Protein AF-A0A923Z9B6-F1 (afdb_monomer_lite)

pLDDT: mean 79.96, std 15.51, range [42.91, 97.38]

Secondary structure (DSSP, 8-state):
----SSSSS--HHHHHSPPEEETTEEHHHHHHHHHHHHHHHHHHHHHHHHHHT-HHHHHHHHHHHHHHHHHHHHHHHHHHHTT--TTHHHHHHHHHHHHTSSS---------TTTT---S----------TT----S--

Structure (mmCIF, N/CA/C/O backbone):
data_AF-A0A923Z9B6-F1
#
_entry.id   AF-A0A923Z9B6-F1
#
loop_
_atom_site.group_PDB
_atom_site.id
_atom_site.type_symbol
_atom_site.label_atom_id
_atom_site.label_alt_id
_atom_site.label_comp_id
_atom_site.label_asym_id
_atom_site.label_entity_id
_atom_site.label_seq_id
_atom_site.pdbx_PDB_ins_code
_atom_site.Cartn_x
_atom_site.Cartn_y
_atom_site.Cartn_z
_atom_site.occupancy
_atom_site.B_iso_or_equiv
_atom_site.auth_seq_id
_atom_site.auth_comp_id
_atom_site.auth_asym_id
_atom_site.auth_atom_id
_atom_site.pdbx_PDB_model_num
ATOM 1 N N . MET A 1 1 ? -49.893 0.362 13.439 1.00 45.38 1 MET A N 1
ATOM 2 C CA . MET A 1 1 ? -49.495 1.775 13.602 1.00 45.38 1 MET A CA 1
ATOM 3 C C . MET A 1 1 ? -48.114 1.778 14.258 1.00 45.38 1 MET A C 1
ATOM 5 O O . MET A 1 1 ? -48.013 1.782 15.474 1.00 45.38 1 MET A O 1
ATOM 9 N N . SER A 1 2 ? -47.064 1.575 13.459 1.00 49.53 2 SER A N 1
ATOM 10 C CA . SER A 1 2 ? -45.668 1.416 13.901 1.00 49.53 2 SER A CA 1
ATOM 11 C C . SER A 1 2 ? -44.954 2.772 13.904 1.00 49.53 2 SER A C 1
ATOM 13 O O . SER A 1 2 ? -45.135 3.561 12.981 1.00 49.53 2 SER A O 1
ATOM 15 N N . ALA A 1 3 ? -44.194 3.058 14.963 1.00 52.94 3 ALA A N 1
ATOM 16 C CA . ALA A 1 3 ? -43.574 4.359 15.224 1.00 52.94 3 ALA A CA 1
ATOM 17 C C . ALA A 1 3 ? -42.575 4.795 14.118 1.00 52.94 3 ALA A C 1
ATOM 19 O O . ALA A 1 3 ? -41.671 4.021 13.799 1.00 52.94 3 ALA A O 1
ATOM 20 N N . PRO A 1 4 ? -42.678 6.023 13.567 1.00 60.34 4 PRO A N 1
ATOM 21 C CA . PRO A 1 4 ? -41.892 6.472 12.415 1.00 60.34 4 PRO A CA 1
ATOM 22 C C . PRO A 1 4 ? -40.680 7.335 12.820 1.00 60.34 4 PRO A C 1
ATOM 24 O O . PRO A 1 4 ? -40.612 8.496 12.435 1.00 60.34 4 PRO A O 1
ATOM 27 N N . LEU A 1 5 ? -39.745 6.826 13.636 1.00 56.75 5 LEU A N 1
ATOM 28 C CA . LEU A 1 5 ? -38.616 7.655 14.120 1.00 56.75 5 LEU A CA 1
ATOM 29 C C . LEU A 1 5 ? -37.214 7.034 14.007 1.00 56.75 5 LEU A C 1
ATOM 31 O O . LEU A 1 5 ? -36.236 7.747 14.206 1.00 56.75 5 LEU A O 1
ATOM 35 N N . ALA A 1 6 ? -37.081 5.747 13.673 1.00 57.06 6 ALA A N 1
ATOM 36 C CA . ALA A 1 6 ? -35.761 5.117 13.527 1.00 57.06 6 ALA A CA 1
ATOM 37 C C . ALA A 1 6 ? -35.191 5.202 12.097 1.00 57.06 6 ALA A C 1
ATOM 39 O O . ALA A 1 6 ? -33.979 5.151 11.927 1.00 57.06 6 ALA A O 1
ATOM 40 N N . ASP A 1 7 ? -36.049 5.357 11.085 1.00 61.81 7 ASP A N 1
ATOM 41 C CA . ASP A 1 7 ? -35.670 5.217 9.667 1.00 61.81 7 ASP A CA 1
ATOM 42 C C . ASP A 1 7 ? -35.289 6.551 8.992 1.00 61.81 7 ASP A C 1
ATOM 44 O O . ASP A 1 7 ? -34.798 6.589 7.869 1.00 61.81 7 ASP A O 1
ATOM 48 N N . THR A 1 8 ? -35.498 7.677 9.682 1.00 67.31 8 THR A N 1
ATOM 49 C CA . THR A 1 8 ? -35.206 9.037 9.188 1.00 67.31 8 THR A CA 1
ATOM 50 C C . THR A 1 8 ? -33.929 9.642 9.764 1.00 67.31 8 THR A C 1
ATOM 52 O O . THR A 1 8 ? -33.551 10.748 9.378 1.00 67.31 8 THR A O 1
ATOM 55 N N . ALA A 1 9 ? -33.263 8.962 10.701 1.00 71.62 9 ALA A N 1
ATOM 56 C CA . ALA A 1 9 ? -32.000 9.444 11.242 1.00 71.62 9 ALA A CA 1
ATOM 57 C C . ALA A 1 9 ? -30.886 9.206 10.204 1.00 71.62 9 ALA A C 1
ATOM 59 O O . ALA A 1 9 ? -30.637 8.052 9.843 1.00 71.62 9 ALA A O 1
ATOM 60 N N . PRO A 1 10 ? -30.201 10.255 9.705 1.00 71.31 10 PRO A N 1
ATOM 61 C CA . PRO A 1 10 ? -29.062 10.058 8.823 1.00 71.31 10 PRO A CA 1
ATOM 62 C C . PRO A 1 10 ? -28.012 9.225 9.560 1.00 71.31 10 PRO A C 1
ATOM 64 O O . PRO A 1 10 ? -27.675 9.512 10.709 1.00 71.31 10 PRO A O 1
ATOM 67 N N . LEU A 1 11 ? -27.501 8.185 8.899 1.00 76.06 11 LEU A N 1
ATOM 68 C CA . LEU A 1 11 ? -26.407 7.362 9.410 1.00 76.06 11 LEU A CA 1
ATOM 69 C C . LEU A 1 11 ? -25.141 8.225 9.481 1.00 76.06 11 LEU A C 1
ATOM 71 O O . LEU A 1 11 ? -24.345 8.260 8.545 1.00 76.06 11 LEU A O 1
ATOM 75 N N . THR A 1 12 ? -24.968 8.942 10.588 1.00 77.56 12 THR A N 1
ATOM 76 C CA . THR A 1 12 ? -23.856 9.877 10.817 1.00 77.56 12 THR A CA 1
ATOM 77 C C . THR A 1 12 ? -22.494 9.197 10.722 1.00 77.56 12 THR A C 1
ATOM 79 O O . THR A 1 12 ? -21.513 9.833 10.362 1.00 77.56 12 THR A O 1
ATOM 82 N N . ASP A 1 13 ? -22.420 7.892 10.961 1.00 74.75 13 ASP A N 1
ATOM 83 C CA . ASP A 1 13 ? -21.183 7.126 10.803 1.00 74.75 13 ASP A CA 1
ATOM 84 C C . ASP A 1 13 ? -20.748 7.020 9.327 1.00 74.75 13 ASP A C 1
ATOM 86 O O . ASP A 1 13 ? -19.573 7.151 8.992 1.00 74.75 13 ASP A O 1
ATOM 90 N N . ARG A 1 14 ? -21.715 6.914 8.403 1.00 73.06 14 ARG A N 1
ATOM 91 C CA . ARG A 1 14 ? -21.456 6.861 6.953 1.00 73.06 14 ARG A CA 1
ATOM 92 C C . ARG A 1 14 ? -20.982 8.202 6.392 1.00 73.06 14 ARG A C 1
ATOM 94 O O . ARG A 1 14 ? -20.314 8.205 5.365 1.00 73.06 14 ARG A O 1
ATOM 101 N N . ILE A 1 15 ? -21.334 9.321 7.035 1.00 78.44 15 ILE A N 1
ATOM 102 C CA . ILE A 1 15 ? -20.950 10.665 6.571 1.00 78.44 15 ILE A CA 1
ATOM 103 C C . ILE A 1 15 ? -19.502 11.016 6.932 1.00 78.44 15 ILE A C 1
ATOM 105 O O . ILE A 1 15 ? -18.873 11.799 6.230 1.00 78.44 15 ILE A O 1
ATOM 109 N N . ASN A 1 16 ? -18.980 10.428 8.014 1.00 82.25 16 ASN A N 1
ATOM 110 C CA . ASN A 1 16 ? -17.610 10.647 8.480 1.00 82.25 16 ASN A CA 1
ATOM 111 C C . ASN A 1 16 ? -16.610 9.656 7.869 1.00 82.25 16 ASN A C 1
ATOM 113 O O . ASN A 1 16 ? -15.402 9.882 7.944 1.00 82.25 16 ASN A O 1
ATOM 117 N N . ALA A 1 17 ? -17.094 8.557 7.286 1.00 80.19 17 ALA A N 1
ATOM 118 C CA . ALA A 1 17 ? -16.250 7.586 6.613 1.00 80.19 17 ALA A CA 1
ATOM 119 C C . ALA A 1 17 ? -15.610 8.201 5.357 1.00 80.19 17 ALA A C 1
ATOM 121 O O . ALA A 1 17 ? -16.281 8.829 4.536 1.00 80.19 17 ALA A O 1
ATOM 122 N N . GLU A 1 18 ? -14.301 7.996 5.188 1.00 81.12 18 GLU A N 1
ATOM 123 C CA . GLU A 1 18 ? -13.607 8.459 3.986 1.00 81.12 18 GLU A CA 1
ATOM 124 C C . GLU A 1 18 ? -14.202 7.786 2.734 1.00 81.12 18 GLU A C 1
ATOM 126 O O . GLU A 1 18 ? -14.283 6.552 2.680 1.00 81.12 18 GLU A O 1
ATOM 131 N N . PRO A 1 19 ? -14.572 8.553 1.692 1.00 82.56 19 PRO A N 1
ATOM 132 C CA . PRO A 1 19 ? -15.107 7.976 0.470 1.00 82.56 19 PRO A CA 1
ATOM 133 C C . PRO A 1 19 ? -14.031 7.176 -0.275 1.00 82.56 19 PRO A C 1
ATOM 135 O O . PRO A 1 19 ? -12.847 7.528 -0.291 1.00 82.56 19 PRO A O 1
ATOM 138 N N . ALA A 1 20 ? -14.449 6.095 -0.936 1.00 83.94 20 ALA A N 1
ATOM 139 C CA . ALA A 1 20 ? -13.568 5.317 -1.796 1.00 83.94 20 ALA A CA 1
ATOM 140 C C . ALA A 1 20 ? -13.309 6.061 -3.118 1.00 83.94 20 ALA A C 1
ATOM 142 O O . ALA A 1 20 ? -14.246 6.380 -3.845 1.00 83.94 20 ALA A O 1
ATOM 143 N N . ILE A 1 21 ? -12.036 6.293 -3.442 1.00 85.12 21 ILE A N 1
ATOM 144 C CA . ILE A 1 21 ? -11.591 7.022 -4.639 1.00 85.12 21 ILE A CA 1
ATOM 145 C C . ILE A 1 21 ? -11.128 6.047 -5.725 1.00 85.12 21 ILE A C 1
ATOM 147 O O . ILE A 1 21 ? -11.499 6.178 -6.889 1.00 85.12 21 ILE A O 1
ATOM 151 N N . LEU A 1 22 ? -10.344 5.031 -5.351 1.00 82.12 22 LEU A N 1
ATOM 152 C CA . LEU A 1 22 ? -9.769 4.069 -6.292 1.00 82.12 22 LEU A CA 1
ATOM 153 C C . LEU A 1 22 ? -10.313 2.680 -6.029 1.00 82.12 22 LEU A C 1
ATOM 155 O O . LEU A 1 22 ? -9.738 1.940 -5.230 1.00 82.12 22 LEU A O 1
ATOM 159 N N . ARG A 1 23 ? -11.396 2.312 -6.732 1.00 84.19 23 ARG A N 1
ATOM 160 C CA . ARG A 1 23 ? -11.867 0.919 -6.806 1.00 84.19 23 ARG A CA 1
ATOM 161 C C . ARG A 1 23 ? -11.866 0.294 -5.386 1.00 84.19 23 ARG A C 1
ATOM 163 O O . ARG A 1 23 ? -11.161 -0.666 -5.121 1.00 84.19 23 ARG A O 1
ATOM 170 N N . GLY A 1 24 ? -12.560 0.914 -4.426 1.00 81.94 24 GLY A N 1
ATOM 171 C CA . GLY A 1 24 ? -12.647 0.448 -3.027 1.00 81.94 24 GLY A CA 1
ATOM 172 C C . GLY A 1 24 ? -11.550 0.910 -2.049 1.00 81.94 24 GLY A C 1
ATOM 173 O O . GLY A 1 24 ? -11.689 0.664 -0.849 1.00 81.94 24 GLY A O 1
ATOM 174 N N . LEU A 1 25 ? -10.495 1.592 -2.502 1.00 87.19 25 LEU A N 1
ATOM 175 C CA . LEU A 1 25 ? -9.519 2.263 -1.631 1.00 87.19 25 LEU A CA 1
ATOM 176 C C . LEU A 1 25 ? -9.985 3.681 -1.283 1.00 87.19 25 LEU A C 1
ATOM 178 O O . LEU A 1 25 ? -10.399 4.427 -2.173 1.00 87.19 25 LEU A O 1
ATOM 182 N N . SER A 1 26 ? -9.881 4.063 -0.009 1.00 89.94 26 SER A N 1
ATOM 183 C CA . SER A 1 26 ? -10.051 5.449 0.443 1.00 89.94 26 SER A CA 1
ATOM 184 C C . SER A 1 26 ? -8.889 6.326 -0.032 1.00 89.94 26 SER A C 1
ATOM 186 O O . SER A 1 26 ? -7.898 5.820 -0.566 1.00 89.94 26 SER A O 1
ATOM 188 N N . SER A 1 27 ? -8.988 7.643 0.154 1.00 91.00 27 SER A N 1
ATOM 189 C CA . SER A 1 27 ? -7.900 8.574 -0.182 1.00 91.00 27 SER A CA 1
ATOM 190 C C . SER A 1 27 ? -6.585 8.192 0.504 1.00 91.00 27 SER A C 1
ATOM 192 O O . SER A 1 27 ? -5.559 7.981 -0.148 1.00 91.00 27 SER A O 1
ATOM 194 N N . THR A 1 28 ? -6.645 8.008 1.824 1.00 90.25 28 THR A N 1
ATOM 195 C CA . THR A 1 28 ? -5.483 7.692 2.655 1.00 90.25 28 THR A CA 1
ATOM 196 C C . THR A 1 28 ? -4.883 6.335 2.286 1.00 90.25 28 THR A C 1
ATOM 198 O O . THR A 1 28 ? -3.668 6.188 2.147 1.00 90.25 28 THR A O 1
ATOM 201 N N . GLU A 1 29 ? -5.731 5.334 2.059 1.00 90.88 29 GLU A N 1
ATOM 202 C CA . GLU A 1 29 ? -5.292 3.995 1.662 1.00 90.88 29 GLU A CA 1
ATOM 203 C C . GLU A 1 29 ? -4.684 3.969 0.254 1.00 90.88 29 GLU A C 1
ATOM 205 O O . GLU A 1 29 ? -3.723 3.242 0.010 1.00 90.88 29 GLU A O 1
ATOM 210 N N . SER A 1 30 ? -5.230 4.767 -0.667 1.00 92.75 30 SER A N 1
ATOM 211 C CA . SER A 1 30 ? -4.730 4.891 -2.038 1.00 92.75 30 SER A CA 1
ATOM 212 C C . SER A 1 30 ? -3.317 5.456 -2.048 1.00 92.75 30 SER A C 1
ATOM 214 O O . SER A 1 30 ? -2.431 4.885 -2.680 1.00 92.75 30 SER A O 1
ATOM 216 N N . LEU A 1 31 ? -3.088 6.539 -1.301 1.00 93.44 31 LEU A N 1
ATOM 217 C CA . LEU A 1 31 ? -1.764 7.144 -1.156 1.00 93.44 31 LEU A CA 1
ATOM 218 C C . LEU A 1 31 ? -0.760 6.161 -0.551 1.00 93.44 31 LEU A C 1
ATOM 220 O O . LEU A 1 31 ? 0.362 6.051 -1.042 1.00 93.44 31 LEU A O 1
ATOM 224 N N . LEU A 1 32 ? -1.175 5.398 0.462 1.00 93.31 32 LEU A N 1
ATOM 225 C CA . LEU A 1 32 ? -0.332 4.375 1.074 1.00 93.31 32 LEU A CA 1
ATOM 226 C C . LEU A 1 32 ? 0.002 3.244 0.088 1.00 93.31 32 LEU A C 1
ATOM 228 O O . LEU A 1 32 ? 1.162 2.846 -0.009 1.00 93.31 32 LEU A O 1
ATOM 232 N N . ALA A 1 33 ? -0.978 2.750 -0.673 1.00 94.31 33 ALA A N 1
ATOM 233 C CA . ALA A 1 33 ? -0.763 1.708 -1.677 1.00 94.31 33 ALA A CA 1
ATOM 234 C C . ALA A 1 33 ? 0.182 2.176 -2.795 1.00 94.31 33 ALA A C 1
ATOM 236 O O . ALA A 1 33 ? 1.094 1.443 -3.176 1.00 94.31 33 ALA A O 1
ATOM 237 N N . ILE A 1 34 ? 0.004 3.409 -3.279 1.00 94.69 34 ILE A N 1
ATOM 238 C CA . ILE A 1 34 ? 0.890 4.031 -4.270 1.00 94.69 34 ILE A CA 1
ATOM 239 C C . ILE A 1 34 ? 2.307 4.157 -3.699 1.00 94.69 34 ILE A C 1
ATOM 241 O O . ILE A 1 34 ? 3.259 3.696 -4.327 1.00 94.69 34 ILE A O 1
ATOM 245 N N . GLY A 1 35 ? 2.450 4.712 -2.493 1.00 95.94 35 GLY A N 1
ATOM 246 C CA . GLY A 1 35 ? 3.744 4.899 -1.838 1.00 95.94 35 GLY A CA 1
ATOM 247 C C . GLY A 1 35 ? 4.509 3.587 -1.645 1.00 95.94 35 GLY A C 1
ATOM 248 O O . GLY A 1 35 ? 5.673 3.494 -2.031 1.00 95.94 35 GLY A O 1
ATOM 249 N N . LEU A 1 36 ? 3.847 2.546 -1.127 1.00 96.12 36 LEU A N 1
ATOM 250 C CA . LEU A 1 36 ? 4.447 1.215 -0.978 1.00 96.12 36 LEU A CA 1
ATOM 251 C C . LEU A 1 36 ? 4.817 0.592 -2.325 1.00 96.12 36 LEU A C 1
ATOM 253 O O . LEU A 1 36 ? 5.851 -0.065 -2.443 1.00 96.12 36 LEU A O 1
ATOM 257 N N . SER A 1 37 ? 3.990 0.805 -3.347 1.00 96.56 37 SER A N 1
ATOM 258 C CA . SER A 1 37 ? 4.249 0.269 -4.676 1.00 96.56 37 SER A CA 1
ATOM 259 C C . SER A 1 37 ? 5.497 0.889 -5.304 1.00 96.56 37 SER A C 1
ATOM 261 O O . SER A 1 37 ? 6.367 0.157 -5.774 1.00 96.56 37 SER A O 1
ATOM 263 N N . PHE A 1 38 ? 5.647 2.214 -5.243 1.00 97.12 38 PHE A N 1
ATOM 264 C CA . PHE A 1 38 ? 6.868 2.880 -5.701 1.00 97.12 38 PHE A CA 1
ATOM 265 C C . PHE A 1 38 ? 8.087 2.481 -4.867 1.00 97.12 38 PHE A C 1
ATOM 267 O O . PHE A 1 38 ? 9.133 2.181 -5.437 1.00 97.12 38 PHE A O 1
ATOM 274 N N . ALA A 1 39 ? 7.953 2.395 -3.541 1.00 97.38 39 ALA A N 1
ATOM 275 C CA . ALA A 1 39 ? 9.043 1.956 -2.670 1.00 97.38 39 ALA A CA 1
ATOM 276 C C . ALA A 1 39 ? 9.570 0.557 -3.040 1.00 97.38 39 ALA A C 1
ATOM 278 O O . ALA A 1 39 ? 10.767 0.307 -2.934 1.00 97.38 39 ALA A O 1
ATOM 279 N N . PHE A 1 40 ? 8.697 -0.337 -3.514 1.00 97.25 40 PHE A N 1
ATOM 280 C CA . PHE A 1 40 ? 9.082 -1.659 -4.005 1.00 97.25 40 PHE A CA 1
ATOM 281 C C . PHE A 1 40 ? 9.651 -1.626 -5.432 1.00 97.25 40 PHE A C 1
ATOM 283 O O . PHE A 1 40 ? 10.687 -2.231 -5.704 1.00 97.25 40 PHE A O 1
ATOM 290 N N . TRP A 1 41 ? 9.005 -0.918 -6.361 1.00 97.38 41 TRP A N 1
ATOM 291 C CA . TRP A 1 41 ? 9.398 -0.937 -7.774 1.00 97.38 41 TRP A CA 1
ATOM 292 C C . TRP A 1 41 ? 10.640 -0.106 -8.091 1.00 97.38 41 TRP A C 1
ATOM 294 O O . TRP A 1 41 ? 11.315 -0.403 -9.075 1.00 97.38 41 TRP A O 1
ATOM 304 N N . ILE A 1 42 ? 10.998 0.877 -7.263 1.00 96.00 42 ILE A N 1
ATOM 305 C CA . ILE A 1 42 ? 12.240 1.640 -7.432 1.00 96.00 42 ILE A CA 1
ATOM 306 C C . ILE A 1 42 ? 13.489 0.745 -7.369 1.00 96.00 42 ILE A C 1
ATOM 308 O O . ILE A 1 42 ? 14.230 0.702 -8.353 1.00 96.00 42 ILE A O 1
ATOM 312 N N . PRO A 1 43 ? 13.736 -0.019 -6.288 1.00 96.81 43 PRO A N 1
ATOM 313 C CA . PRO A 1 43 ? 14.900 -0.898 -6.230 1.00 96.81 43 PRO A CA 1
ATOM 314 C C . PRO A 1 43 ? 14.824 -2.031 -7.263 1.00 96.81 43 PRO A C 1
ATOM 316 O O . PRO A 1 43 ? 15.845 -2.387 -7.851 1.00 96.81 43 PRO A O 1
ATOM 319 N N . VAL A 1 44 ? 13.630 -2.568 -7.538 1.00 96.75 44 VAL A N 1
ATOM 320 C CA . VAL A 1 44 ? 13.440 -3.645 -8.528 1.00 96.75 44 VAL A CA 1
ATOM 321 C C . VAL A 1 44 ? 13.781 -3.176 -9.944 1.00 96.75 44 VAL A C 1
ATOM 323 O O . VAL A 1 44 ? 14.551 -3.839 -10.637 1.00 96.75 44 VAL A O 1
ATOM 326 N N . SER A 1 45 ? 13.251 -2.027 -10.372 1.00 94.94 45 SER A N 1
ATOM 327 C CA . SER A 1 45 ? 13.498 -1.473 -11.712 1.00 94.94 45 SER A CA 1
ATOM 328 C C . SER A 1 45 ? 14.964 -1.092 -11.911 1.00 94.94 45 SER A C 1
ATOM 330 O O . SER A 1 45 ? 15.529 -1.376 -12.969 1.00 94.94 45 SER A O 1
ATOM 332 N N . LEU A 1 46 ? 15.605 -0.529 -10.882 1.00 95.00 46 LEU A N 1
ATOM 333 C CA . LEU A 1 46 ? 17.029 -0.212 -10.914 1.00 95.00 46 LEU A CA 1
ATOM 334 C C . LEU A 1 46 ? 17.884 -1.478 -11.036 1.00 95.00 46 LEU A C 1
ATOM 336 O O . LEU A 1 46 ? 18.741 -1.557 -11.914 1.00 95.00 46 LEU A O 1
ATOM 340 N N . THR A 1 47 ? 17.614 -2.491 -10.207 1.00 95.75 47 THR A N 1
ATOM 341 C CA . THR A 1 47 ? 18.344 -3.769 -10.245 1.00 95.75 47 THR A CA 1
ATOM 342 C C . THR A 1 47 ? 18.214 -4.421 -11.618 1.00 95.75 47 THR A C 1
ATOM 344 O O . THR A 1 47 ? 19.206 -4.833 -12.215 1.00 95.75 47 THR A O 1
ATOM 347 N N . PHE A 1 48 ? 1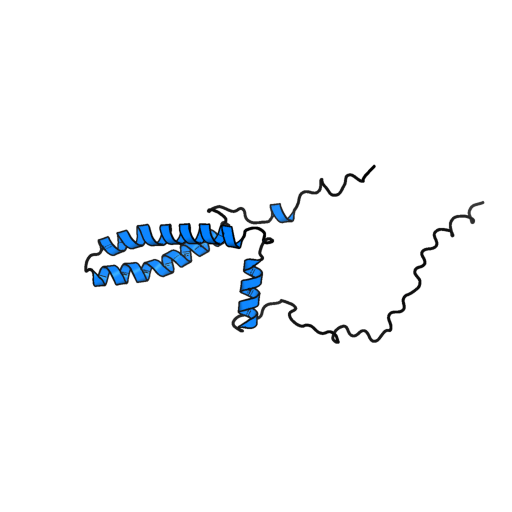6.998 -4.454 -12.165 1.00 95.19 48 PHE A N 1
ATOM 348 C CA . PHE A 1 48 ? 16.736 -5.049 -13.470 1.00 95.19 48 PHE A CA 1
ATOM 349 C C . PHE A 1 48 ? 17.430 -4.286 -14.608 1.00 95.19 48 PHE A C 1
ATOM 351 O O . PHE A 1 48 ? 17.993 -4.892 -15.516 1.00 95.19 48 PHE A O 1
ATOM 358 N N . SER A 1 49 ? 17.472 -2.954 -14.531 1.00 96.25 49 SER A N 1
ATOM 359 C CA . SER A 1 49 ? 18.187 -2.129 -15.505 1.00 96.25 49 SER A CA 1
ATOM 360 C C . SER A 1 49 ? 19.697 -2.342 -15.483 1.00 96.25 49 SER A C 1
ATOM 362 O O . SER A 1 49 ? 20.306 -2.292 -16.549 1.00 96.25 49 SER A O 1
ATOM 364 N N . VAL A 1 50 ? 20.298 -2.574 -14.312 1.00 95.56 50 VAL A N 1
ATOM 365 C CA . VAL A 1 50 ? 21.730 -2.895 -14.197 1.00 95.56 50 VAL A CA 1
ATOM 366 C C . VAL A 1 50 ? 22.024 -4.262 -14.811 1.00 95.56 50 VAL A C 1
ATOM 368 O O . VAL A 1 50 ? 22.998 -4.396 -15.544 1.00 95.56 50 VAL A O 1
ATOM 371 N N . LEU A 1 51 ? 21.157 -5.253 -14.579 1.00 95.88 51 LEU A N 1
ATOM 372 C CA . LEU A 1 51 ? 21.313 -6.600 -15.141 1.00 95.88 51 LEU A CA 1
ATOM 373 C C . LEU A 1 51 ? 21.203 -6.624 -16.671 1.00 95.88 51 LEU A C 1
ATOM 375 O O . LEU A 1 51 ? 21.937 -7.359 -17.323 1.00 95.88 51 LEU A O 1
ATOM 379 N N . VAL A 1 52 ? 20.300 -5.826 -17.247 1.00 96.12 52 VAL A N 1
ATOM 380 C CA . VAL A 1 52 ? 20.131 -5.730 -18.709 1.00 96.12 52 VAL A CA 1
ATOM 381 C C . VAL A 1 52 ? 21.150 -4.773 -19.347 1.00 96.12 52 VAL A C 1
ATOM 383 O O . VAL A 1 52 ? 21.445 -4.888 -20.533 1.00 96.12 52 VAL A O 1
ATOM 386 N N . GLY A 1 53 ? 21.692 -3.823 -18.581 1.00 94.06 53 GLY A N 1
ATOM 387 C CA . GLY A 1 53 ? 22.649 -2.822 -19.061 1.00 94.06 53 GLY A CA 1
ATOM 388 C C . GLY A 1 53 ? 22.019 -1.644 -19.814 1.00 94.06 53 GLY A C 1
ATOM 389 O O . GLY A 1 53 ? 22.729 -0.912 -20.498 1.00 94.06 53 GLY A O 1
ATOM 390 N N . HIS A 1 54 ? 20.699 -1.437 -19.711 1.00 95.00 54 HIS A N 1
ATOM 391 C CA . HIS A 1 54 ? 19.993 -0.394 -20.464 1.00 95.00 54 HIS A CA 1
ATOM 392 C C . HIS A 1 54 ? 19.009 0.406 -19.598 1.00 95.00 54 HIS A C 1
ATOM 394 O O . HIS A 1 54 ? 18.004 -0.127 -19.129 1.00 95.00 54 HIS A O 1
ATOM 400 N N . LEU A 1 55 ? 19.237 1.719 -19.459 1.00 92.62 55 LEU A N 1
ATOM 401 C CA . LEU A 1 55 ? 18.460 2.598 -18.566 1.00 92.62 55 LEU A CA 1
ATOM 402 C C . LEU A 1 55 ? 16.968 2.702 -18.915 1.00 92.62 55 LEU A C 1
ATOM 404 O O . LEU A 1 55 ? 16.135 2.811 -18.018 1.00 92.62 55 LEU A O 1
ATOM 408 N N . MET A 1 56 ? 16.593 2.626 -20.198 1.00 95.12 56 MET A N 1
ATOM 409 C CA . MET A 1 56 ? 15.167 2.667 -20.577 1.00 95.12 56 MET A CA 1
ATOM 410 C C . MET A 1 56 ? 14.354 1.499 -20.006 1.00 95.12 56 MET A C 1
ATOM 412 O O . MET A 1 56 ? 13.143 1.631 -19.837 1.00 95.12 56 MET A O 1
ATOM 416 N N . VAL A 1 57 ? 14.999 0.382 -19.656 1.00 94.75 57 VAL A N 1
ATOM 417 C CA . VAL A 1 57 ? 14.318 -0.748 -19.018 1.00 94.75 57 VAL A CA 1
ATOM 418 C C . VAL A 1 57 ? 13.817 -0.354 -17.628 1.00 94.75 57 VAL A C 1
ATOM 420 O O . VAL A 1 57 ? 12.684 -0.688 -17.288 1.00 94.75 57 VAL A O 1
ATOM 423 N N . ALA A 1 58 ? 14.592 0.422 -16.855 1.00 93.88 58 ALA A N 1
ATOM 424 C CA . ALA A 1 58 ? 14.129 0.938 -15.565 1.00 93.88 58 ALA A CA 1
ATOM 425 C C . ALA A 1 58 ? 12.857 1.774 -15.732 1.00 93.88 58 ALA A C 1
ATOM 427 O O . ALA A 1 58 ? 11.896 1.574 -14.998 1.00 93.88 58 ALA A O 1
ATOM 428 N N . VAL A 1 59 ? 12.829 2.671 -16.723 1.00 94.75 59 VAL A N 1
ATOM 429 C CA . VAL A 1 59 ? 11.673 3.544 -16.981 1.00 94.75 59 VAL A CA 1
ATOM 430 C C . VAL A 1 59 ? 10.442 2.728 -17.374 1.00 94.75 59 VAL A C 1
ATOM 432 O O . VAL A 1 59 ? 9.361 2.960 -16.836 1.00 94.75 59 VAL A O 1
ATOM 435 N N . ALA A 1 60 ? 10.598 1.738 -18.257 1.00 94.88 60 ALA A N 1
ATOM 436 C CA . ALA A 1 60 ? 9.498 0.869 -18.672 1.00 94.88 60 ALA A CA 1
ATOM 437 C C . ALA A 1 60 ? 8.912 0.077 -17.487 1.00 94.88 60 ALA A C 1
ATOM 439 O O . ALA A 1 60 ? 7.696 0.060 -17.285 1.00 94.88 60 ALA A O 1
ATOM 440 N N . VAL A 1 61 ? 9.777 -0.526 -16.664 1.00 95.50 61 VAL A N 1
ATOM 441 C CA . VAL A 1 61 ? 9.368 -1.292 -15.477 1.00 95.50 61 VAL A CA 1
ATOM 442 C C . VAL A 1 61 ? 8.740 -0.380 -14.419 1.00 95.50 61 VAL A C 1
ATOM 444 O O . VAL A 1 61 ? 7.711 -0.730 -13.846 1.00 95.50 61 VAL A O 1
ATOM 447 N N . MET A 1 62 ? 9.303 0.808 -14.192 1.00 95.50 62 MET A N 1
ATOM 448 C CA . MET A 1 62 ? 8.779 1.792 -13.241 1.00 95.50 62 MET A CA 1
ATOM 449 C C . MET A 1 62 ? 7.443 2.396 -13.686 1.00 95.50 62 MET A C 1
ATOM 451 O O . MET A 1 62 ? 6.625 2.753 -12.848 1.00 95.50 62 MET A O 1
ATOM 455 N N . GLY A 1 63 ? 7.201 2.529 -14.990 1.00 94.56 63 GLY A N 1
ATOM 456 C CA . GLY A 1 63 ? 5.919 3.008 -15.500 1.00 94.56 63 GLY A CA 1
ATOM 457 C C . GLY A 1 63 ? 4.815 1.967 -15.321 1.00 94.56 63 GLY A C 1
ATOM 458 O O . GLY A 1 63 ? 3.745 2.270 -14.800 1.00 94.56 63 GLY A O 1
ATOM 459 N N . ALA A 1 64 ? 5.075 0.721 -15.723 1.00 96.50 64 ALA A N 1
ATOM 460 C CA . ALA A 1 64 ? 4.056 -0.326 -15.735 1.00 96.50 64 ALA A CA 1
ATOM 461 C C . ALA A 1 64 ? 3.844 -0.994 -14.364 1.00 96.50 64 ALA A C 1
ATOM 463 O O . ALA A 1 64 ? 2.705 -1.262 -13.970 1.00 96.50 64 ALA A O 1
ATOM 464 N N . GLY A 1 65 ? 4.926 -1.263 -13.631 1.00 96.44 65 GLY A N 1
ATOM 465 C CA . GLY A 1 65 ? 4.918 -2.064 -12.405 1.00 96.44 65 GLY A CA 1
ATOM 466 C C . GLY A 1 65 ? 4.015 -1.500 -11.303 1.00 96.44 65 GLY A C 1
ATOM 467 O O . GLY A 1 65 ? 3.099 -2.205 -10.855 1.00 96.44 65 GLY A O 1
ATOM 468 N N . PRO A 1 66 ? 4.204 -0.235 -10.882 1.00 96.69 66 PRO A N 1
ATOM 469 C CA . PRO A 1 66 ? 3.389 0.382 -9.847 1.00 96.69 66 PRO A CA 1
ATOM 470 C C . PRO A 1 66 ? 1.908 0.452 -10.209 1.00 96.69 66 PRO A C 1
ATOM 472 O O . PRO A 1 66 ? 1.057 0.088 -9.400 1.00 96.69 66 PRO A O 1
ATOM 475 N N . ILE A 1 67 ? 1.592 0.843 -11.449 1.00 95.81 67 ILE A N 1
ATOM 476 C CA . ILE A 1 67 ? 0.209 0.941 -11.933 1.00 95.81 67 ILE A CA 1
ATOM 477 C C . ILE A 1 67 ? -0.477 -0.425 -11.858 1.00 95.81 67 ILE A C 1
ATOM 479 O O . ILE A 1 67 ? -1.567 -0.541 -11.293 1.00 95.81 67 ILE A O 1
ATOM 483 N N . MET A 1 68 ? 0.172 -1.471 -12.379 1.00 96.44 68 MET A N 1
ATOM 484 C CA . MET A 1 68 ? -0.375 -2.828 -12.357 1.00 96.44 68 MET A CA 1
ATOM 485 C C . MET A 1 68 ? -0.563 -3.328 -10.921 1.00 96.44 68 MET A C 1
ATOM 487 O O . MET A 1 68 ? -1.596 -3.910 -10.592 1.00 96.44 68 MET A O 1
ATOM 491 N N . THR A 1 69 ? 0.401 -3.051 -10.045 1.00 95.88 69 THR A N 1
ATOM 492 C CA . THR A 1 69 ? 0.359 -3.478 -8.643 1.00 95.88 69 THR A CA 1
ATOM 493 C C . THR A 1 69 ? -0.776 -2.797 -7.883 1.00 95.88 69 THR A C 1
ATOM 495 O O . THR A 1 69 ? -1.559 -3.478 -7.223 1.00 95.88 69 THR A O 1
ATOM 498 N N . VAL A 1 70 ? -0.918 -1.473 -8.006 1.00 95.25 70 VAL A N 1
ATOM 499 C CA . VAL A 1 70 ? -2.007 -0.716 -7.368 1.00 95.25 70 VAL A CA 1
ATOM 500 C C . VAL A 1 70 ? -3.363 -1.169 -7.903 1.00 95.25 70 VAL A C 1
ATOM 502 O O . VAL A 1 70 ? -4.295 -1.351 -7.122 1.00 95.25 70 VAL A O 1
ATOM 505 N N . TRP A 1 71 ? -3.481 -1.420 -9.209 1.00 94.25 71 TRP A N 1
ATOM 506 C CA . TRP A 1 71 ? -4.720 -1.913 -9.812 1.00 94.25 71 TRP A CA 1
ATOM 507 C C . TRP A 1 71 ? -5.141 -3.278 -9.250 1.00 94.25 71 TRP A C 1
ATOM 509 O O . TRP A 1 71 ? -6.292 -3.452 -8.835 1.00 94.25 71 TRP A O 1
ATOM 519 N N . LEU A 1 72 ? -4.203 -4.228 -9.170 1.00 94.25 72 LEU A N 1
ATOM 520 C CA . LEU A 1 72 ? -4.442 -5.551 -8.585 1.00 94.25 72 LEU A CA 1
ATOM 521 C C . LEU A 1 72 ? -4.778 -5.454 -7.093 1.00 94.25 72 LEU A C 1
ATOM 523 O O . LEU A 1 72 ? -5.743 -6.067 -6.633 1.00 94.25 72 LEU A O 1
ATOM 527 N N . MET A 1 73 ? -4.019 -4.649 -6.347 1.00 92.62 73 MET A N 1
ATOM 528 C CA 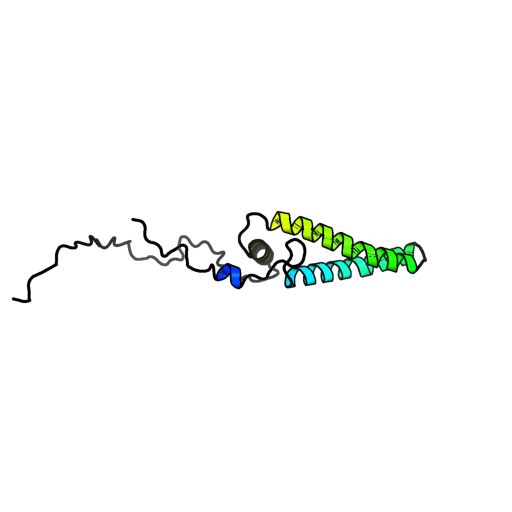. MET A 1 73 ? -4.220 -4.452 -4.914 1.00 92.62 73 MET A CA 1
ATOM 529 C C . MET A 1 73 ? -5.583 -3.832 -4.621 1.00 92.62 73 MET A C 1
ATOM 531 O O . MET A 1 73 ? -6.290 -4.303 -3.738 1.00 92.62 73 MET A O 1
ATOM 535 N N . SER A 1 74 ? -5.994 -2.842 -5.407 1.00 91.81 74 SER A N 1
ATOM 536 C CA . SER A 1 74 ? -7.307 -2.208 -5.323 1.00 91.81 74 SER A CA 1
ATOM 537 C C . SER A 1 74 ? -8.448 -3.206 -5.587 1.00 91.81 74 SER A C 1
ATOM 539 O O . SER A 1 74 ? -9.416 -3.274 -4.826 1.00 91.81 74 SER A O 1
ATOM 541 N N . GLY A 1 75 ? -8.310 -4.072 -6.599 1.00 91.31 75 GLY A N 1
ATOM 542 C CA . GLY A 1 75 ? -9.266 -5.155 -6.860 1.00 91.31 75 GLY A CA 1
ATOM 543 C C . GLY A 1 75 ? -9.347 -6.187 -5.728 1.00 91.31 75 GLY A C 1
ATOM 544 O O . GLY A 1 75 ? -10.434 -6.654 -5.382 1.00 91.31 75 GLY A O 1
ATOM 545 N N . TRP A 1 76 ? -8.213 -6.524 -5.113 1.00 90.06 76 TRP A N 1
ATOM 546 C CA . TRP A 1 76 ? -8.175 -7.397 -3.940 1.00 90.06 76 TRP A CA 1
ATOM 547 C C . TRP A 1 76 ? -8.811 -6.730 -2.714 1.00 90.06 76 TRP A C 1
ATOM 549 O O . TRP A 1 76 ? -9.622 -7.352 -2.028 1.00 90.06 76 TRP A O 1
ATOM 559 N N . PHE A 1 77 ? -8.536 -5.444 -2.484 1.00 88.94 77 PHE A N 1
ATOM 560 C CA . PHE A 1 77 ? -9.069 -4.695 -1.347 1.00 88.94 77 PHE A CA 1
ATOM 561 C C . PHE A 1 77 ? -10.592 -4.552 -1.400 1.00 88.94 77 PHE A C 1
ATOM 563 O O . PHE A 1 77 ? -11.241 -4.641 -0.361 1.00 88.94 77 PHE A O 1
ATOM 570 N N . GLN A 1 78 ? -11.188 -4.441 -2.593 1.00 88.50 78 GLN A N 1
ATOM 571 C CA . GLN A 1 78 ? -12.650 -4.514 -2.753 1.00 88.50 78 GLN A CA 1
ATOM 572 C C . GLN A 1 78 ? -13.229 -5.820 -2.235 1.00 88.50 78 GLN A C 1
ATOM 574 O O . GLN A 1 78 ? -14.263 -5.808 -1.575 1.00 88.50 78 GLN A O 1
ATOM 579 N N . LYS A 1 79 ? -12.576 -6.949 -2.533 1.00 88.06 79 LYS A N 1
ATOM 580 C CA . LYS A 1 79 ? -13.033 -8.265 -2.072 1.00 88.06 79 LYS A CA 1
ATOM 581 C C . LYS A 1 79 ? -12.895 -8.388 -0.560 1.00 88.06 79 LYS A C 1
ATOM 583 O O . LYS A 1 79 ? -13.810 -8.876 0.088 1.00 88.06 79 LYS A O 1
ATOM 588 N N . VAL A 1 80 ? -11.780 -7.913 -0.002 1.00 86.50 80 VAL A N 1
ATOM 589 C CA . VAL A 1 80 ? -11.515 -7.956 1.446 1.00 86.50 80 VAL A CA 1
ATOM 590 C C . VAL A 1 80 ? -12.491 -7.076 2.229 1.00 86.50 80 VAL A C 1
ATOM 592 O O . VAL A 1 80 ? -12.949 -7.470 3.299 1.00 86.50 80 VAL A O 1
ATOM 595 N N . LYS A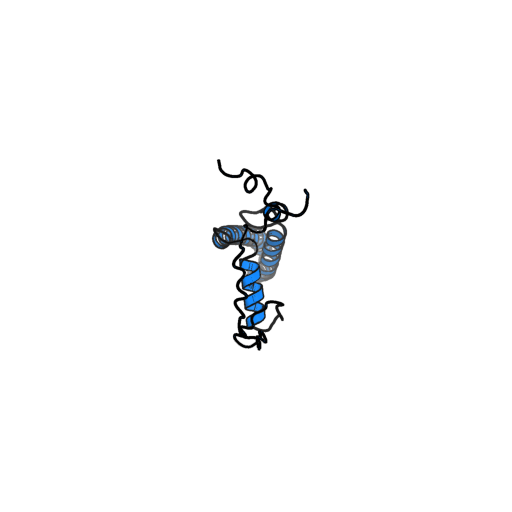 1 81 ? -12.826 -5.898 1.695 1.00 83.94 81 LYS A N 1
ATOM 596 C CA . LYS A 1 81 ? -13.777 -4.962 2.305 1.00 83.94 81 LYS A CA 1
ATOM 597 C C . LYS A 1 81 ? -15.243 -5.352 2.117 1.00 83.94 81 LYS A C 1
ATOM 599 O O . LYS A 1 81 ? -16.104 -4.763 2.764 1.00 83.94 81 LYS A O 1
ATOM 604 N N . ARG A 1 82 ? -15.551 -6.306 1.235 1.00 82.56 82 ARG A N 1
ATOM 605 C CA . ARG A 1 82 ? -16.933 -6.691 0.940 1.00 82.56 82 ARG A CA 1
ATOM 606 C C . ARG A 1 82 ? -17.580 -7.356 2.155 1.00 82.56 82 ARG A C 1
ATOM 608 O O . ARG A 1 82 ? -16.970 -8.218 2.782 1.00 82.56 82 ARG A O 1
ATOM 615 N N . ASP A 1 83 ? -18.806 -6.945 2.475 1.00 85.06 83 ASP A N 1
ATOM 616 C CA . ASP A 1 83 ? -19.621 -7.485 3.576 1.00 85.06 83 ASP A CA 1
ATOM 617 C C . ASP A 1 83 ? -18.960 -7.389 4.967 1.00 85.06 83 ASP A C 1
ATOM 619 O O . ASP A 1 83 ? -19.322 -8.109 5.901 1.00 85.06 83 ASP A O 1
ATOM 623 N N . ARG A 1 84 ? -17.971 -6.498 5.126 1.00 85.88 84 ARG A N 1
ATOM 624 C CA . ARG A 1 84 ? -17.307 -6.221 6.404 1.00 85.88 84 ARG A CA 1
ATOM 625 C C . ARG A 1 84 ? -17.683 -4.824 6.906 1.00 85.88 84 ARG A C 1
ATOM 627 O O . ARG A 1 84 ? -17.871 -3.924 6.091 1.00 85.88 84 ARG A O 1
ATOM 634 N N . PRO A 1 85 ? -17.792 -4.632 8.232 1.00 84.38 85 PRO A N 1
ATOM 635 C CA . PRO A 1 85 ? -18.001 -3.309 8.803 1.00 84.38 85 PRO A CA 1
ATOM 636 C C . PRO A 1 85 ? -16.796 -2.399 8.534 1.00 84.38 85 PRO A C 1
ATOM 638 O O . PRO A 1 85 ? -15.679 -2.872 8.282 1.00 84.38 85 PRO A O 1
ATOM 641 N N . ASP A 1 86 ? -17.023 -1.090 8.612 1.00 81.75 86 ASP A N 1
ATOM 642 C CA . ASP A 1 86 ? -15.981 -0.089 8.401 1.00 81.75 86 ASP A CA 1
ATOM 643 C C . ASP A 1 86 ? -14.815 -0.300 9.393 1.00 81.75 86 ASP A C 1
ATOM 645 O O . ASP A 1 86 ? -14.987 -0.809 10.502 1.00 81.75 86 ASP A O 1
ATOM 649 N N . TYR A 1 87 ? -13.586 0.000 8.960 1.00 84.44 87 TYR A N 1
ATOM 650 C CA . TYR A 1 87 ? -12.340 -0.181 9.731 1.00 84.44 87 TYR A CA 1
ATOM 651 C C . TYR A 1 87 ? -11.996 -1.615 10.195 1.00 84.44 87 TYR A C 1
ATOM 653 O O . TYR A 1 87 ? -10.966 -1.811 10.846 1.00 84.44 87 TYR A O 1
ATOM 661 N N . TYR A 1 88 ? -12.768 -2.642 9.817 1.00 87.56 88 TYR A N 1
ATOM 662 C CA . TYR A 1 88 ? -12.551 -4.038 10.233 1.00 87.56 88 TYR A CA 1
ATOM 663 C C . TYR A 1 88 ? -11.107 -4.527 10.032 1.00 87.56 88 TYR A C 1
ATOM 665 O O . TYR A 1 88 ? -10.475 -5.056 10.951 1.00 87.56 88 TYR A O 1
ATOM 673 N N . TYR A 1 89 ? -10.548 -4.303 8.841 1.00 87.81 89 TYR A N 1
ATOM 674 C CA . TYR A 1 89 ? -9.193 -4.742 8.508 1.00 87.81 89 TYR A CA 1
ATOM 675 C C . TYR A 1 89 ? -8.121 -3.968 9.302 1.00 87.81 89 TYR A C 1
ATOM 677 O O . TYR A 1 89 ? -7.105 -4.546 9.685 1.00 87.81 89 TYR A O 1
ATOM 685 N N . GLN A 1 90 ? -8.354 -2.687 9.619 1.00 88.88 90 GLN A N 1
ATOM 686 C CA . GLN A 1 90 ? -7.430 -1.896 10.438 1.00 88.88 90 GLN A CA 1
ATOM 687 C C . GLN A 1 90 ? -7.390 -2.417 11.873 1.00 88.88 90 GLN A C 1
ATOM 689 O O . GLN A 1 90 ? -6.315 -2.498 12.467 1.00 88.88 90 GLN A O 1
ATOM 694 N N . HIS A 1 91 ? -8.542 -2.802 12.429 1.00 89.38 91 HIS A N 1
ATOM 695 C CA . HIS A 1 91 ? -8.613 -3.410 13.756 1.00 89.38 91 HIS A CA 1
ATOM 696 C C . HIS A 1 91 ? -7.911 -4.768 13.803 1.00 89.38 91 HIS A C 1
ATOM 698 O O . HIS A 1 91 ? -7.161 -5.020 14.744 1.00 89.38 91 HIS A O 1
ATOM 704 N N . LEU A 1 92 ? -8.079 -5.605 12.775 1.00 88.69 92 LEU A N 1
ATOM 705 C CA . LEU A 1 92 ? -7.358 -6.875 12.643 1.00 88.69 92 LEU A CA 1
ATOM 706 C C . LEU A 1 92 ? -5.841 -6.683 12.606 1.00 88.69 92 LEU A C 1
ATOM 708 O O . LEU A 1 92 ? -5.128 -7.350 13.349 1.00 88.69 92 LEU A O 1
ATOM 712 N N . ILE A 1 93 ? -5.350 -5.753 11.782 1.00 88.12 93 ILE A N 1
ATOM 713 C CA . ILE A 1 93 ? -3.913 -5.469 11.673 1.00 88.12 93 ILE A CA 1
ATOM 714 C C . ILE A 1 93 ? -3.377 -4.924 13.000 1.00 88.12 93 ILE A C 1
ATOM 716 O O . ILE A 1 93 ? -2.354 -5.397 13.486 1.00 88.12 93 ILE A O 1
ATOM 720 N N . LYS A 1 94 ? -4.087 -3.982 13.637 1.00 88.81 94 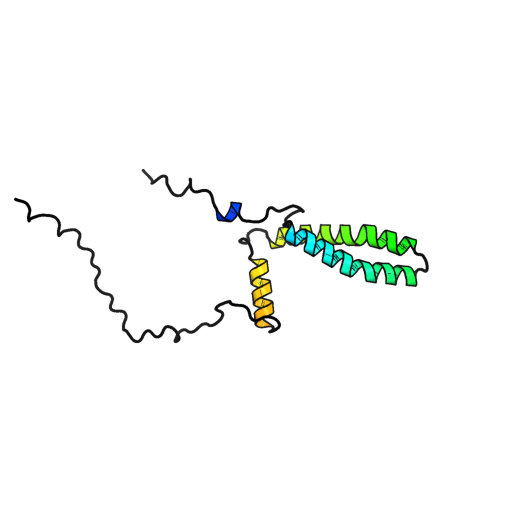LYS A N 1
ATOM 721 C CA . LYS A 1 94 ? -3.709 -3.451 14.958 1.00 88.81 94 LYS A CA 1
ATOM 722 C C . LYS A 1 94 ? -3.685 -4.545 16.024 1.00 88.81 94 LYS A C 1
ATOM 724 O O . LYS A 1 94 ? -2.763 -4.561 16.829 1.00 88.81 94 LYS A O 1
ATOM 729 N N . LYS A 1 95 ? -4.657 -5.462 16.021 1.00 88.38 95 LYS A N 1
ATOM 730 C CA . LYS A 1 95 ? -4.685 -6.610 16.936 1.00 88.38 95 LYS A CA 1
ATOM 731 C C . LYS A 1 95 ? -3.500 -7.540 16.680 1.00 88.38 95 LYS A C 1
ATOM 733 O O . LYS A 1 95 ? -2.780 -7.860 17.608 1.00 88.38 95 LYS A O 1
ATOM 738 N N . TRP A 1 96 ? -3.236 -7.895 15.428 1.00 88.38 96 TRP A N 1
ATOM 739 C CA . TRP A 1 96 ? -2.101 -8.744 15.065 1.00 88.38 96 TRP A CA 1
ATOM 740 C C . TRP A 1 96 ? -0.750 -8.121 15.447 1.00 88.38 96 TRP A C 1
ATOM 742 O O . TRP A 1 96 ? 0.133 -8.816 15.946 1.00 88.38 96 TRP A O 1
ATOM 752 N N . MET A 1 97 ? -0.588 -6.806 15.262 1.00 87.12 97 MET A N 1
ATOM 753 C CA . MET A 1 97 ? 0.598 -6.074 15.727 1.00 87.12 97 MET A CA 1
ATOM 754 C C . MET A 1 97 ? 0.671 -5.994 17.255 1.00 87.12 97 MET A C 1
ATOM 756 O O . MET A 1 97 ? 1.768 -5.932 17.800 1.00 87.12 97 MET A O 1
ATOM 760 N N . ALA A 1 98 ? -0.467 -6.009 17.949 1.00 86.56 98 ALA A N 1
ATOM 761 C CA . ALA A 1 98 ? -0.502 -6.113 19.403 1.00 86.56 98 ALA A CA 1
ATOM 762 C C . ALA A 1 98 ? -0.031 -7.485 19.879 1.00 86.56 98 ALA A C 1
ATOM 764 O O . ALA A 1 98 ? 0.846 -7.580 20.732 1.00 86.56 98 ALA A O 1
ATOM 765 N N . ASP A 1 99 ? -0.570 -8.536 19.265 1.00 84.88 99 ASP A N 1
ATOM 766 C CA . ASP A 1 99 ? -0.296 -9.925 19.617 1.00 84.88 99 ASP A CA 1
ATOM 767 C C . ASP A 1 99 ? 1.173 -10.292 19.346 1.00 84.88 99 ASP A C 1
ATOM 769 O O . ASP A 1 99 ? 1.781 -11.043 20.104 1.00 84.88 99 ASP A O 1
ATOM 773 N N . LYS A 1 100 ? 1.779 -9.731 18.290 1.00 85.75 100 LYS A N 1
ATOM 774 C CA . LYS A 1 100 ? 3.197 -9.951 17.961 1.00 85.75 100 LYS A CA 1
ATOM 775 C C . LYS A 1 100 ? 4.182 -9.104 18.774 1.00 85.75 100 LYS A C 1
ATOM 777 O O . LYS A 1 100 ? 5.387 -9.299 18.635 1.00 85.75 100 LYS A O 1
ATOM 782 N N . GLY A 1 101 ? 3.702 -8.142 19.563 1.00 79.31 101 GLY A N 1
ATOM 783 C CA . GLY A 1 101 ? 4.538 -7.267 20.386 1.00 79.31 101 GLY A CA 1
ATOM 784 C C . GLY A 1 101 ? 5.156 -5.995 19.769 1.00 79.31 101 GLY A C 1
ATOM 785 O O . GLY A 1 101 ? 5.662 -5.206 20.569 1.00 79.31 101 GLY A O 1
ATOM 786 N N . PRO A 1 102 ? 5.137 -5.686 18.448 1.00 79.75 102 PRO A N 1
ATOM 787 C CA . PRO A 1 102 ? 5.701 -4.420 17.959 1.00 79.75 102 PRO A CA 1
ATOM 788 C C . PRO A 1 102 ? 4.889 -3.181 18.362 1.00 79.75 102 PRO A C 1
ATOM 790 O O . PRO A 1 102 ? 5.387 -2.064 18.245 1.00 79.75 102 PRO A O 1
ATOM 793 N N . MET A 1 103 ? 3.647 -3.341 18.828 1.00 77.50 103 MET A N 1
ATOM 794 C CA . MET A 1 103 ? 2.802 -2.223 19.245 1.00 77.50 103 MET A CA 1
ATOM 795 C C . MET A 1 103 ? 1.991 -2.587 20.491 1.00 77.50 103 MET A C 1
ATOM 797 O O . MET A 1 103 ? 1.370 -3.638 20.539 1.00 77.50 103 MET A O 1
ATOM 801 N N . LYS A 1 104 ? 1.913 -1.706 21.495 1.00 71.38 104 LYS A N 1
ATOM 802 C CA . LYS A 1 104 ? 0.934 -1.862 22.584 1.00 71.38 104 LYS A CA 1
ATOM 803 C C . LYS A 1 104 ? -0.41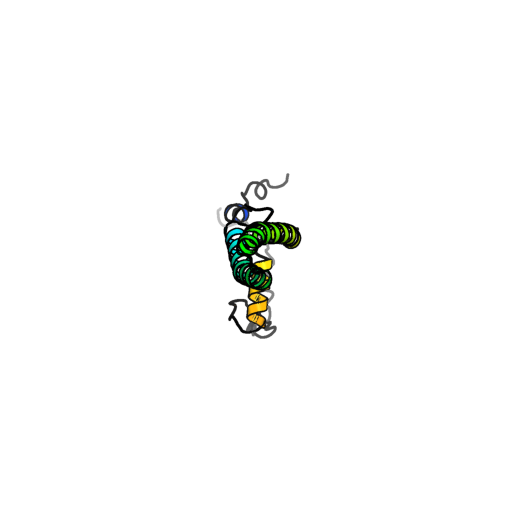6 -1.341 22.102 1.00 71.38 104 LYS A C 1
ATOM 805 O O . LYS A 1 104 ? -0.625 -0.130 22.054 1.00 71.38 104 LYS A O 1
ATOM 810 N N . ALA A 1 105 ? -1.326 -2.228 21.708 1.00 69.00 105 ALA A N 1
ATOM 811 C CA . ALA A 1 105 ? -2.676 -1.797 21.364 1.00 69.00 105 ALA A CA 1
ATOM 812 C C . ALA A 1 105 ? -3.515 -1.568 22.623 1.00 69.00 105 ALA A C 1
ATOM 814 O O . ALA A 1 105 ? -3.483 -2.350 23.567 1.00 69.00 105 ALA A O 1
ATOM 815 N N . ARG A 1 106 ? -4.321 -0.505 22.606 1.00 71.38 106 ARG A N 1
ATOM 816 C CA . ARG A 1 106 ? -5.238 -0.125 23.691 1.00 71.38 106 ARG A CA 1
ATOM 817 C C . ARG A 1 106 ? -6.543 -0.938 23.666 1.00 71.38 106 ARG A C 1
ATOM 819 O O . ARG A 1 106 ? -7.590 -0.447 24.074 1.00 71.38 106 ARG A O 1
ATOM 826 N N . PHE A 1 107 ? -6.494 -2.148 23.112 1.00 75.94 107 PHE A N 1
ATOM 827 C CA . PHE A 1 107 ? -7.634 -3.054 23.110 1.00 75.94 107 PHE A CA 1
ATOM 828 C C . PHE A 1 107 ? -7.718 -3.737 24.469 1.00 75.94 107 PHE A C 1
ATOM 830 O O . PHE A 1 107 ? -6.711 -4.194 25.003 1.00 75.94 107 PHE A O 1
ATOM 837 N N . VAL A 1 108 ? -8.929 -3.835 25.010 1.00 72.25 108 VAL A N 1
ATOM 838 C CA . VAL A 1 108 ? -9.197 -4.699 26.160 1.00 72.25 108 VAL A CA 1
ATOM 839 C C . VAL A 1 108 ? -9.196 -6.136 25.636 1.00 72.25 108 VAL A C 1
ATOM 841 O O . VAL A 1 108 ? -10.215 -6.639 25.174 1.00 72.25 108 VAL A O 1
ATOM 844 N N . SER A 1 109 ? -8.019 -6.759 25.598 1.00 67.62 109 SER A N 1
ATOM 845 C CA . SER A 1 109 ? -7.847 -8.170 25.224 1.00 67.62 109 SER A CA 1
ATOM 846 C C . SER A 1 109 ? -7.877 -9.107 26.433 1.00 67.62 109 SER A C 1
ATOM 848 O O . SER A 1 109 ? -7.931 -10.322 26.258 1.00 67.62 109 SER A O 1
ATOM 850 N N . GLN A 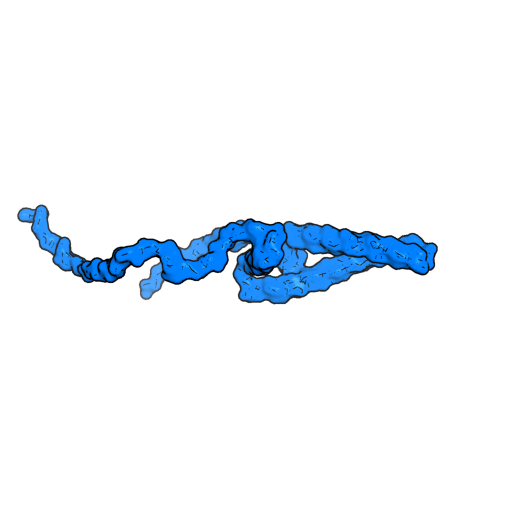1 110 ? -7.864 -8.554 27.650 1.00 66.00 110 GLN A N 1
ATOM 851 C CA . GLN A 1 110 ? -7.984 -9.325 28.882 1.00 66.00 110 GLN A CA 1
ATOM 852 C C . GLN A 1 110 ? -9.409 -9.871 29.036 1.00 66.00 110 GLN A C 1
ATOM 854 O O . GLN A 1 110 ? -10.390 -9.128 29.009 1.00 66.00 110 GLN A O 1
ATOM 859 N N . SER A 1 111 ? -9.525 -11.187 29.200 1.00 64.88 111 SER A N 1
ATOM 860 C CA . SER A 1 111 ? -10.769 -11.858 29.568 1.00 64.88 111 SER A CA 1
ATOM 861 C C . SER A 1 111 ? -10.712 -12.244 31.045 1.00 64.88 111 SER A C 1
ATOM 863 O O . SER A 1 111 ? -10.357 -13.367 31.398 1.00 64.88 111 SER A O 1
ATOM 865 N N . GLY A 1 112 ? -11.040 -11.304 31.926 1.00 64.94 112 GLY A N 1
ATOM 866 C CA . GLY A 1 112 ? -11.174 -11.571 33.351 1.00 64.94 112 GLY A CA 1
ATOM 867 C C . GLY A 1 112 ? -12.603 -11.971 33.710 1.00 64.94 112 GLY A C 1
ATOM 868 O O . GLY A 1 112 ? -13.402 -11.106 34.054 1.00 64.94 112 GLY A O 1
ATOM 869 N N . LEU A 1 113 ? -12.930 -13.271 33.712 1.00 56.34 113 LEU A N 1
ATOM 870 C CA . LEU A 1 113 ? -14.184 -13.767 34.324 1.00 56.34 113 LEU A CA 1
ATOM 871 C C . LEU A 1 113 ? -14.302 -13.354 35.809 1.00 56.34 113 LEU A C 1
ATOM 873 O O . LEU A 1 113 ? -15.406 -13.250 36.336 1.00 56.34 113 LEU A O 1
ATOM 877 N N . TRP A 1 114 ? -13.163 -13.070 36.450 1.00 55.59 114 TRP A N 1
ATOM 878 C CA . TRP A 1 114 ? -13.019 -12.756 37.873 1.00 55.59 114 TRP A CA 1
ATOM 879 C C . TRP A 1 114 ? -12.575 -11.309 38.166 1.00 55.59 114 TRP A C 1
ATOM 881 O O . TRP A 1 114 ? -12.496 -10.922 39.327 1.00 55.59 114 TRP A O 1
ATOM 891 N N . GLU A 1 115 ? -12.324 -10.478 37.145 1.00 58.62 115 GLU A N 1
ATOM 892 C CA . GLU A 1 115 ? -11.822 -9.097 37.325 1.00 58.62 115 GLU A CA 1
ATOM 893 C C . GLU A 1 115 ? -12.929 -8.070 37.611 1.00 58.62 115 GLU A C 1
ATOM 895 O O . GLU A 1 115 ? -12.652 -6.940 37.999 1.00 58.62 115 GLU A O 1
ATOM 900 N N . LEU A 1 116 ? -14.201 -8.451 37.467 1.00 61.81 116 LEU A N 1
ATOM 901 C CA . LEU A 1 116 ? -15.339 -7.551 37.676 1.00 61.81 116 LEU A CA 1
ATOM 902 C C . LEU A 1 116 ? -15.642 -7.240 39.150 1.00 61.81 116 LEU A C 1
ATOM 904 O O . LEU A 1 116 ? -16.607 -6.524 39.407 1.00 61.81 116 LEU A O 1
ATOM 908 N N . GLY A 1 117 ? -14.874 -7.770 40.111 1.00 59.47 117 GLY A N 1
ATOM 909 C CA . GLY A 1 117 ? -14.994 -7.399 41.528 1.00 59.47 117 GLY A CA 1
ATOM 910 C C . GLY A 1 117 ? -16.422 -7.488 42.078 1.00 59.47 117 GLY A C 1
ATOM 911 O O . GLY A 1 117 ? -16.800 -6.712 42.953 1.00 59.47 117 GLY A O 1
ATOM 912 N N . ARG A 1 118 ? -17.253 -8.394 41.546 1.00 60.72 118 ARG A N 1
ATOM 913 C CA . ARG A 1 118 ? -18.628 -8.571 42.019 1.00 60.72 118 ARG A CA 1
ATOM 914 C C . ARG A 1 118 ? -18.583 -9.402 43.295 1.00 60.72 118 ARG A C 1
ATOM 916 O O . ARG A 1 118 ? -18.712 -10.618 43.251 1.00 60.72 118 ARG A O 1
ATOM 923 N N . SER A 1 119 ? -18.363 -8.741 44.424 1.00 59.06 119 SER A N 1
ATOM 924 C CA . SER A 1 119 ? -18.537 -9.335 45.755 1.00 59.06 119 SER A CA 1
ATOM 925 C C . SER A 1 119 ? -20.000 -9.343 46.200 1.00 59.06 119 SER A C 1
ATOM 927 O O . SER A 1 119 ? -20.354 -10.049 47.141 1.00 59.06 119 SER A O 1
ATOM 929 N N . LEU A 1 120 ? -20.861 -8.567 45.536 1.00 59.34 120 LEU A N 1
ATOM 930 C CA . LEU A 1 120 ? -22.271 -8.508 45.879 1.00 59.34 120 LEU A CA 1
ATOM 931 C C . LEU A 1 120 ? -23.037 -9.594 45.117 1.00 59.34 120 LEU A C 1
ATOM 933 O O . LEU A 1 120 ? -22.939 -9.652 43.884 1.00 59.34 120 LEU A O 1
ATOM 937 N N . PRO A 1 121 ? -23.822 -10.438 45.816 1.00 57.31 121 PRO A N 1
ATOM 938 C CA . PRO A 1 121 ? -24.786 -11.289 45.143 1.00 57.31 121 PRO A CA 1
ATOM 939 C C . PRO A 1 121 ? -25.674 -10.387 44.290 1.00 57.31 121 PRO A C 1
ATOM 941 O O . PRO A 1 121 ? -26.011 -9.274 44.702 1.00 57.31 121 PRO A O 1
ATOM 944 N N . VAL A 1 122 ? -26.039 -10.851 43.094 1.00 60.81 122 VAL A N 1
ATOM 945 C CA . VAL A 1 122 ? -27.074 -10.206 42.286 1.00 60.81 122 VAL A CA 1
ATOM 946 C C . VAL A 1 122 ? -28.347 -10.213 43.129 1.00 60.81 122 VAL A C 1
ATOM 948 O O . VAL A 1 122 ? -29.127 -11.162 43.098 1.00 60.81 122 VAL A O 1
ATOM 951 N N . LEU A 1 123 ? -28.554 -9.160 43.919 1.00 58.06 123 LEU A N 1
ATOM 952 C CA . LEU A 1 123 ? -29.864 -8.808 44.415 1.00 58.06 123 LEU A CA 1
ATOM 953 C C . LEU A 1 123 ? -30.629 -8.464 43.151 1.00 58.06 123 LEU A C 1
ATOM 955 O O . LEU A 1 123 ? -30.519 -7.367 42.607 1.00 58.06 123 LEU A O 1
ATOM 959 N N . ARG A 1 124 ? -31.375 -9.451 42.657 1.00 59.22 124 ARG A N 1
ATOM 960 C CA . ARG A 1 124 ? -32.538 -9.230 41.815 1.00 59.22 124 ARG A CA 1
ATOM 961 C C . ARG A 1 124 ? -33.494 -8.413 42.675 1.00 59.22 124 ARG A C 1
ATOM 963 O O . ARG A 1 124 ? -34.416 -8.961 43.271 1.00 59.22 124 ARG A O 1
ATOM 970 N N . SER A 1 125 ? -33.205 -7.122 42.837 1.00 56.50 125 SER A N 1
ATOM 971 C CA . SER A 1 125 ? -34.144 -6.189 43.417 1.00 56.50 125 SER A CA 1
ATOM 972 C C . SER A 1 125 ? -35.363 -6.307 42.527 1.00 56.50 125 SER A C 1
ATOM 974 O O . SER A 1 125 ? -35.298 -6.130 41.308 1.00 56.50 125 SER A O 1
ATOM 976 N N . GLY A 1 126 ? -36.440 -6.790 43.134 1.00 58.75 126 GLY A N 1
ATOM 977 C CA . GLY A 1 126 ? -37.728 -6.917 42.499 1.00 58.75 126 GLY A CA 1
ATOM 978 C C . GLY A 1 126 ? -38.195 -5.534 42.093 1.00 58.75 126 GLY A C 1
ATOM 979 O O . GLY A 1 126 ? -38.984 -4.913 42.791 1.00 58.75 126 GLY A O 1
ATOM 980 N N . LEU A 1 127 ? -37.748 -5.070 40.930 1.00 59.91 127 LEU A N 1
ATOM 981 C CA . LEU A 1 127 ? -38.468 -4.083 40.160 1.00 59.91 127 LEU A CA 1
ATOM 982 C C . LEU A 1 127 ? -39.644 -4.816 39.503 1.00 59.91 127 LEU A C 1
ATOM 984 O O . LEU A 1 127 ? -39.730 -4.936 38.283 1.00 59.91 127 LEU A O 1
ATOM 988 N N . SER A 1 128 ? -40.560 -5.342 40.326 1.00 60.03 128 SER A N 1
ATOM 989 C CA . SER A 1 128 ? -41.933 -5.509 39.876 1.00 60.03 128 SER A CA 1
ATOM 990 C C . SER A 1 128 ? -42.485 -4.095 39.783 1.00 60.03 128 SER A C 1
ATOM 992 O O . SER A 1 128 ? -43.010 -3.539 40.748 1.00 60.03 128 SER A O 1
ATOM 994 N N . TRP A 1 129 ? -42.252 -3.470 38.637 1.00 57.78 129 TRP A N 1
ATOM 995 C CA . TRP A 1 129 ? -42.919 -2.241 38.265 1.00 57.78 129 TRP A CA 1
ATOM 996 C C . TRP A 1 129 ? -44.428 -2.488 38.396 1.00 57.78 129 TRP A C 1
ATOM 998 O O . TRP A 1 129 ? -45.004 -3.249 37.621 1.00 57.78 129 TRP A O 1
ATOM 1008 N N . ASN A 1 130 ? -45.040 -1.928 39.443 1.00 56.69 130 ASN A N 1
ATOM 1009 C CA . ASN A 1 130 ? -46.477 -1.987 39.667 1.00 56.69 130 ASN A CA 1
ATOM 1010 C C . ASN A 1 130 ? -47.062 -0.603 39.343 1.00 56.69 130 ASN A C 1
ATOM 1012 O O . ASN A 1 130 ? -46.918 0.318 40.147 1.00 56.69 130 ASN A O 1
ATOM 1016 N N . PRO A 1 131 ? -47.704 -0.426 38.179 1.00 56.44 131 PRO A N 1
ATOM 1017 C CA . PRO A 1 131 ? -48.218 0.869 37.736 1.00 56.44 131 PRO A CA 1
ATOM 1018 C C . PRO A 1 131 ? -49.464 1.359 38.493 1.00 56.44 131 PRO A C 1
ATOM 1020 O O . PRO A 1 131 ? -50.027 2.390 38.128 1.00 56.44 131 PRO A O 1
ATOM 1023 N N . LEU A 1 132 ? -49.924 0.653 39.531 1.00 58.84 132 LEU A N 1
ATOM 1024 C CA . LEU A 1 132 ? -51.203 0.943 40.186 1.00 58.84 132 LEU A CA 1
ATOM 1025 C C . LEU A 1 132 ? -51.147 1.929 41.361 1.00 58.84 132 LEU A C 1
ATOM 1027 O O . LEU A 1 132 ? -52.183 2.195 41.960 1.00 58.84 132 LEU A O 1
ATOM 1031 N N . THR A 1 133 ? -50.018 2.574 41.661 1.00 57.88 133 THR A N 1
ATOM 1032 C CA . THR A 1 133 ? -50.003 3.688 42.635 1.00 57.88 133 THR A CA 1
ATOM 1033 C C . THR A 1 133 ? -50.335 5.029 41.972 1.00 57.88 133 THR A C 1
ATOM 1035 O O . THR A 1 133 ? -49.686 6.045 42.224 1.00 57.88 133 THR A O 1
ATOM 1038 N N . ARG A 1 134 ? -51.346 5.034 41.094 1.00 56.66 134 ARG A N 1
ATOM 1039 C CA . ARG A 1 134 ? -51.953 6.252 40.554 1.00 56.66 134 ARG A CA 1
ATOM 1040 C C . ARG A 1 134 ? -53.199 6.582 41.383 1.00 56.66 134 ARG A C 1
ATOM 1042 O O . ARG A 1 134 ? -54.129 5.789 41.461 1.00 56.66 134 ARG A O 1
ATOM 1049 N N . THR A 1 135 ? -53.231 7.812 41.892 1.00 53.25 135 THR A N 1
ATOM 1050 C CA . THR A 1 135 ? -54.401 8.546 42.416 1.00 53.25 135 THR A CA 1
ATOM 1051 C C . THR A 1 135 ? -54.866 8.222 43.845 1.00 53.25 135 THR A C 1
ATOM 1053 O O . THR A 1 135 ? -55.561 7.246 44.099 1.00 53.25 135 THR A O 1
ATOM 1056 N N . LYS A 1 136 ? -54.523 9.112 44.785 1.00 53.00 136 LYS A N 1
ATOM 1057 C CA . LYS A 1 136 ? -55.481 9.912 45.577 1.00 53.00 136 LYS A CA 1
ATOM 1058 C C . LYS A 1 136 ? -54.718 10.726 46.626 1.00 53.00 136 LYS A C 1
ATOM 1060 O O . LYS A 1 136 ? -54.477 10.245 47.729 1.00 53.00 136 LYS A O 1
ATOM 1065 N N . LYS A 1 137 ? -54.354 11.965 46.289 1.00 49.88 137 LYS A N 1
ATOM 1066 C CA . LYS A 1 137 ? -54.129 13.000 47.307 1.00 49.88 137 LYS A CA 1
ATOM 1067 C C . LYS A 1 137 ? -54.337 14.427 46.792 1.00 49.88 137 LYS A C 1
ATOM 1069 O O . LYS A 1 137 ? -53.667 15.326 47.264 1.00 49.88 137 LYS A O 1
ATOM 1074 N N . ASP A 1 138 ? -55.289 14.610 45.878 1.00 53.78 138 ASP A N 1
ATOM 1075 C CA . ASP A 1 138 ? -55.752 15.929 45.435 1.00 53.78 138 ASP A CA 1
ATOM 1076 C C . ASP A 1 138 ? -57.287 15.881 45.294 1.00 53.78 138 ASP A C 1
ATOM 1078 O O . ASP A 1 138 ? -57.814 15.734 44.192 1.00 53.78 138 ASP A O 1
ATOM 1082 N N . ALA A 1 139 ? -57.996 15.857 46.427 1.00 42.91 139 ALA A N 1
ATOM 1083 C CA . ALA A 1 139 ? -59.425 16.173 46.559 1.00 42.91 139 ALA A CA 1
ATOM 1084 C C . ALA A 1 139 ? -59.765 16.371 48.040 1.00 42.91 139 ALA A C 1
ATOM 1086 O O . ALA A 1 139 ? -59.459 15.441 48.824 1.00 42.91 139 ALA A O 1
#

Sequence (139 aa):
MSAPLADTAPLTDRINAEPAILRGLSSTESLLAIGLSFAFWIPVSLTFSVLVGHLMVAVAVMGAGPIMTVWLMSGWFQKVKRDRPDYYYQHLIKKWMADKGPMKARFVSQSGLWELGRSLPVLRSGLSWNPLTRTKKDA

Radius of gyration: 28.54 Å; chains: 1; bounding box: 82×30×68 Å

Foldseek 3Di:
DDDDDPPPDPPVVVVPDADADQLQAGPVRLVVLLVVQLVVLQVVLVVVCVVVVHNVSSVVSSVPRSVVSSNVVSNVNNVVPPPDDPCPVVVVVLVVCCVVPPDPDPDPPDDPPPPPPCPDDPPPPPPPVDVPPDDDDDD